Protein AF-A0A956Q5W4-F1 (afdb_monomer)

Structure (mmCIF, N/CA/C/O backbone):
data_AF-A0A956Q5W4-F1
#
_entry.id   AF-A0A956Q5W4-F1
#
loop_
_atom_site.group_PDB
_atom_site.id
_atom_site.type_symbol
_atom_site.label_atom_id
_atom_site.label_alt_id
_atom_site.label_comp_id
_atom_site.label_asym_id
_atom_site.label_entity_id
_atom_site.label_seq_id
_atom_site.pdbx_PDB_ins_code
_atom_site.Cartn_x
_atom_site.Cartn_y
_atom_site.Cartn_z
_atom_site.occupancy
_atom_site.B_iso_or_equiv
_atom_site.auth_seq_id
_atom_site.auth_comp_id
_at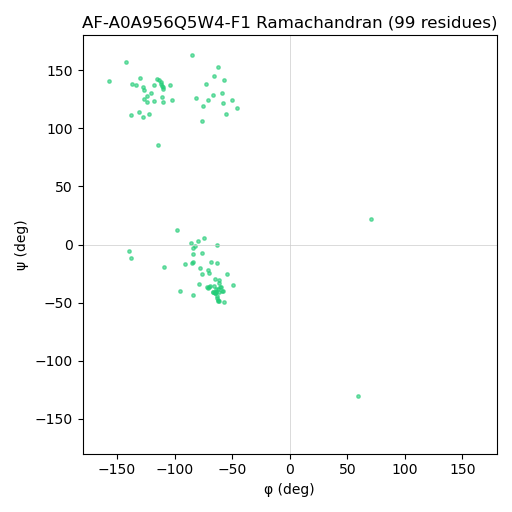om_site.auth_asym_id
_atom_site.auth_atom_id
_atom_site.pdbx_PDB_model_num
ATOM 1 N N . MET A 1 1 ? 9.945 -7.127 -24.267 1.00 42.34 1 MET A N 1
ATOM 2 C CA . MET A 1 1 ? 9.160 -8.320 -24.653 1.00 42.34 1 MET A 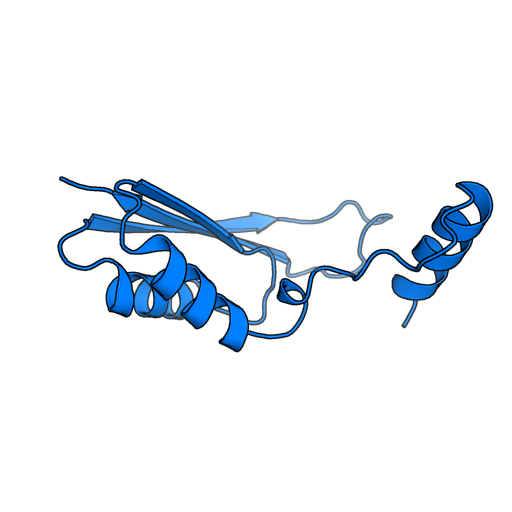CA 1
ATOM 3 C C . MET A 1 1 ? 10.026 -9.589 -24.632 1.00 42.34 1 MET A C 1
ATOM 5 O O . MET A 1 1 ? 10.207 -10.212 -25.664 1.00 42.34 1 MET A O 1
ATOM 9 N N . SER A 1 2 ? 10.632 -9.962 -23.493 1.00 47.44 2 SER A N 1
ATOM 10 C CA . SER A 1 2 ? 11.533 -11.143 -23.433 1.00 47.44 2 SER A CA 1
ATOM 11 C C . SER A 1 2 ? 11.381 -12.005 -22.170 1.00 47.44 2 SER A C 1
ATOM 13 O O . SER A 1 2 ? 12.019 -13.052 -22.078 1.00 47.44 2 SER A O 1
ATOM 15 N N . TYR A 1 3 ? 10.570 -11.585 -21.195 1.00 43.94 3 TYR A N 1
ATOM 16 C CA . TYR A 1 3 ? 10.336 -12.354 -19.970 1.00 43.94 3 TYR A CA 1
ATOM 17 C C . TYR A 1 3 ? 9.237 -13.414 -20.174 1.00 43.94 3 TYR A C 1
ATOM 19 O O . TYR A 1 3 ? 9.436 -14.578 -19.845 1.00 43.94 3 TYR A O 1
ATOM 27 N N . GLU A 1 4 ? 8.140 -13.040 -20.841 1.00 49.12 4 GLU A N 1
ATOM 28 C CA . GLU A 1 4 ? 6.979 -13.902 -21.130 1.00 49.12 4 GLU A CA 1
ATOM 29 C C . GLU A 1 4 ? 7.323 -15.139 -21.971 1.00 49.12 4 GLU A C 1
ATOM 31 O O . GLU A 1 4 ? 6.811 -16.229 -21.728 1.00 49.12 4 GLU A O 1
ATOM 36 N N . SER A 1 5 ? 8.243 -15.005 -22.930 1.00 52.91 5 SER A N 1
ATOM 37 C CA . SER A 1 5 ? 8.658 -16.118 -23.789 1.00 52.91 5 SER A CA 1
ATOM 38 C C . SER A 1 5 ? 9.472 -17.182 -23.049 1.00 52.91 5 SER A C 1
ATOM 40 O O . SER A 1 5 ? 9.460 -18.338 -23.461 1.00 52.91 5 SER A O 1
ATOM 42 N N . LYS A 1 6 ? 10.146 -16.832 -21.945 1.00 53.38 6 LYS A N 1
ATOM 43 C CA . LYS A 1 6 ? 10.941 -17.791 -21.159 1.00 53.38 6 LYS A CA 1
ATOM 44 C C . LYS A 1 6 ? 10.082 -18.669 -20.251 1.00 53.38 6 LYS A C 1
ATOM 46 O O . LYS A 1 6 ? 10.414 -19.834 -20.072 1.00 53.38 6 LYS A O 1
ATOM 51 N N . LEU A 1 7 ? 8.988 -18.131 -19.712 1.00 57.81 7 LEU A N 1
ATOM 52 C CA . LEU A 1 7 ? 8.059 -18.894 -18.870 1.00 57.81 7 LEU A CA 1
ATOM 53 C C . LEU A 1 7 ? 7.250 -19.897 -19.693 1.00 57.81 7 LEU A C 1
ATOM 55 O O . LEU A 1 7 ? 7.092 -21.034 -19.276 1.00 57.81 7 LEU A O 1
ATOM 59 N N . LYS A 1 8 ? 6.873 -19.530 -20.922 1.00 57.19 8 LYS A N 1
ATOM 60 C CA . LYS A 1 8 ? 6.122 -20.408 -21.828 1.00 57.19 8 LYS A CA 1
ATOM 61 C C . LYS A 1 8 ? 6.848 -21.724 -22.146 1.00 57.19 8 LYS A C 1
ATOM 63 O O . LYS A 1 8 ? 6.234 -22.781 -22.172 1.00 57.19 8 LYS A O 1
ATOM 68 N N . VAL A 1 9 ? 8.168 -21.656 -22.340 1.00 62.81 9 VAL A N 1
ATOM 69 C CA . VAL A 1 9 ? 9.015 -22.840 -22.571 1.00 62.81 9 VAL A CA 1
ATOM 70 C C . VAL A 1 9 ? 9.139 -23.693 -21.303 1.00 62.81 9 VAL A C 1
ATOM 72 O O . VAL A 1 9 ? 9.162 -24.917 -21.383 1.00 62.81 9 VAL A O 1
ATOM 75 N N . LEU A 1 10 ? 9.204 -23.065 -20.126 1.00 57.88 10 LEU A N 1
ATOM 76 C CA . LEU A 1 10 ? 9.218 -23.774 -18.843 1.00 57.88 10 LEU A CA 1
ATOM 77 C C . LEU A 1 10 ? 7.883 -24.485 -18.572 1.00 57.88 10 LEU A C 1
ATOM 79 O O . LEU A 1 10 ? 7.900 -25.634 -18.140 1.00 57.88 10 LEU A O 1
ATOM 83 N N . ASP A 1 11 ? 6.756 -23.848 -18.887 1.00 58.81 11 ASP A N 1
ATOM 84 C CA . ASP A 1 11 ? 5.417 -24.428 -18.735 1.00 58.81 11 ASP A CA 1
ATOM 85 C C . ASP A 1 11 ? 5.216 -25.654 -19.646 1.00 58.81 11 ASP A C 1
ATOM 87 O O . ASP A 1 1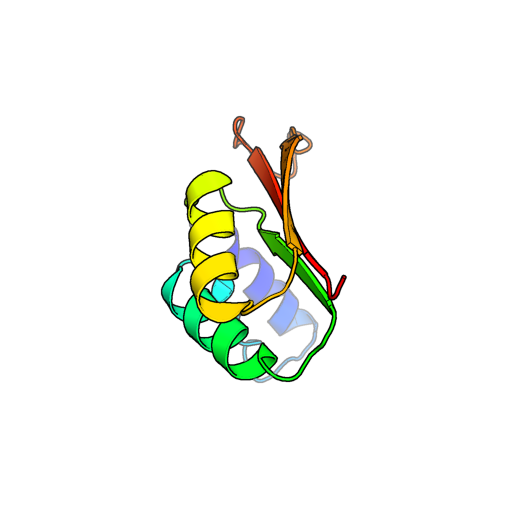1 ? 4.656 -26.664 -19.212 1.00 58.81 11 ASP A O 1
ATOM 91 N N . GLU A 1 12 ? 5.746 -25.612 -20.877 1.00 64.62 12 GLU A N 1
ATOM 92 C CA . GLU A 1 12 ? 5.761 -26.756 -21.804 1.00 64.62 12 GLU A CA 1
ATOM 93 C C . GLU A 1 12 ? 6.619 -27.919 -21.282 1.00 64.62 12 GLU A C 1
ATOM 95 O O . GLU A 1 12 ? 6.198 -29.075 -21.348 1.00 64.62 12 GLU A O 1
ATOM 100 N N . ILE A 1 13 ? 7.798 -27.633 -20.712 1.00 67.44 13 ILE A N 1
ATOM 101 C CA . ILE A 1 13 ? 8.683 -28.654 -20.120 1.00 67.44 13 ILE A CA 1
ATOM 102 C C . ILE A 1 13 ? 8.042 -29.303 -18.885 1.00 67.44 13 ILE A C 1
ATOM 104 O O . ILE A 1 13 ? 8.217 -30.499 -18.652 1.00 67.44 13 ILE A O 1
ATOM 108 N N . LEU A 1 14 ? 7.294 -28.529 -18.097 1.00 65.69 14 LEU A N 1
ATOM 109 C CA . LEU A 1 14 ? 6.612 -28.997 -16.888 1.00 65.69 14 LEU A CA 1
ATOM 110 C C . LEU A 1 14 ? 5.264 -29.684 -17.177 1.00 65.69 14 LEU A C 1
ATOM 112 O O . LEU A 1 14 ? 4.617 -30.164 -16.247 1.00 65.69 14 LEU A O 1
ATOM 116 N N . GLY A 1 15 ? 4.848 -29.771 -18.447 1.00 60.03 15 GLY A N 1
ATOM 117 C CA . GLY A 1 15 ? 3.630 -30.471 -18.863 1.00 60.03 15 GLY A CA 1
ATOM 118 C C . GLY A 1 15 ? 2.333 -29.771 -18.449 1.00 60.03 15 GLY A C 1
ATOM 119 O O . GLY A 1 15 ? 1.286 -30.417 -18.356 1.00 60.03 15 GLY A O 1
ATOM 120 N N . VAL A 1 16 ? 2.381 -28.463 -18.184 1.00 58.88 16 VAL A N 1
ATOM 121 C CA . VAL A 1 16 ? 1.207 -27.693 -17.770 1.00 58.88 16 VAL A CA 1
ATOM 122 C C . VAL A 1 16 ? 0.336 -27.437 -19.006 1.00 58.88 16 VAL A C 1
ATOM 124 O O . VAL A 1 16 ? 0.677 -26.634 -19.868 1.00 58.88 16 VAL A O 1
ATOM 127 N N . GLN A 1 17 ? -0.797 -28.140 -19.123 1.00 54.03 17 GLN A N 1
ATOM 128 C CA . GLN A 1 17 ? -1.689 -28.042 -20.296 1.00 54.03 17 GLN A CA 1
ATOM 129 C C . GLN A 1 17 ? -2.403 -26.687 -20.426 1.00 54.03 17 GLN A C 1
ATOM 131 O O . GLN A 1 17 ? -2.927 -26.360 -21.491 1.00 54.03 17 GLN A O 1
ATOM 136 N N . THR A 1 18 ? -2.405 -25.889 -19.360 1.00 53.31 18 THR A N 1
ATOM 137 C CA . THR A 1 18 ? -3.027 -24.568 -19.316 1.00 53.31 18 THR A CA 1
ATOM 138 C C . THR A 1 18 ? -1.956 -23.565 -18.902 1.00 53.31 18 THR A C 1
ATOM 140 O O . THR A 1 18 ? -1.395 -23.741 -17.822 1.00 53.31 18 THR A O 1
ATOM 143 N N . PRO A 1 19 ? -1.661 -22.518 -19.694 1.00 53.75 19 PRO A N 1
ATOM 144 C CA . PRO A 1 19 ? -0.745 -21.467 -19.264 1.00 53.75 19 PRO A CA 1
ATOM 145 C C . PRO A 1 19 ? -1.177 -20.976 -17.882 1.00 53.75 19 PRO A C 1
ATOM 147 O O . PRO A 1 19 ? -2.344 -20.606 -17.714 1.00 53.75 19 PRO A O 1
ATOM 150 N N . MET A 1 20 ? -0.285 -21.013 -16.887 1.00 49.91 20 MET A N 1
ATOM 151 C CA . MET A 1 20 ? -0.610 -20.432 -15.586 1.00 49.91 20 MET A CA 1
ATOM 152 C C . MET A 1 20 ? -0.954 -18.964 -15.833 1.00 49.91 20 MET A C 1
ATOM 154 O O . MET A 1 20 ? -0.152 -18.232 -16.414 1.00 49.91 20 MET A O 1
ATOM 158 N N . GLN A 1 21 ? -2.164 -18.541 -15.446 1.00 48.34 21 GLN A N 1
ATOM 159 C CA . GLN A 1 21 ? -2.532 -17.132 -15.519 1.00 48.34 21 GLN A CA 1
ATOM 160 C C . GLN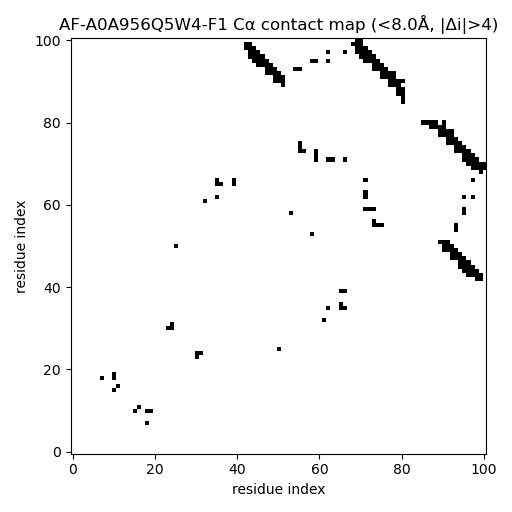 A 1 21 ? -1.488 -16.351 -14.727 1.00 48.34 21 GLN A C 1
ATOM 162 O O . GLN A 1 21 ? -1.361 -16.494 -13.511 1.00 48.34 21 GLN A O 1
ATOM 167 N N . THR A 1 22 ? -0.695 -15.559 -15.440 1.00 50.88 22 THR A N 1
ATOM 168 C CA . THR A 1 22 ?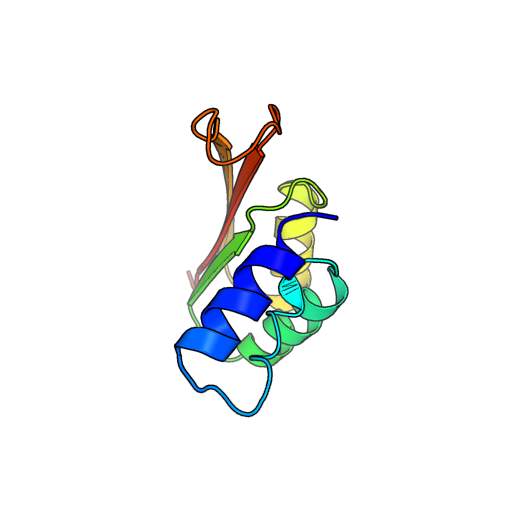 0.241 -14.631 -14.825 1.00 50.88 22 THR A CA 1
ATOM 169 C C . THR A 1 22 ? -0.557 -13.681 -13.947 1.00 50.88 22 THR A C 1
ATOM 171 O O . THR A 1 22 ? -1.552 -13.120 -14.404 1.00 50.88 22 THR A O 1
ATOM 174 N N . SER A 1 23 ? -0.123 -13.510 -12.699 1.00 46.00 23 SER A N 1
ATOM 175 C CA . SER A 1 23 ? -0.712 -12.571 -11.744 1.00 46.00 23 SER A CA 1
ATOM 176 C C . SER A 1 23 ? -0.963 -11.202 -12.401 1.00 46.00 23 SER A C 1
ATOM 178 O O . SER A 1 23 ? -0.020 -10.546 -12.864 1.00 46.00 23 SER A O 1
ATOM 180 N N . THR A 1 24 ? -2.230 -10.777 -12.468 1.00 49.16 24 THR A N 1
ATOM 181 C CA . THR A 1 24 ? -2.670 -9.512 -13.095 1.00 49.16 24 THR A CA 1
ATOM 182 C C . THR A 1 24 ? -2.107 -8.272 -12.395 1.00 49.16 24 THR A C 1
ATOM 184 O O . THR A 1 24 ? -1.983 -7.213 -13.010 1.00 49.16 24 THR A O 1
ATOM 187 N N . PHE A 1 25 ? -1.592 -8.437 -11.174 1.00 49.91 25 PHE A N 1
ATOM 188 C CA . PHE A 1 25 ? -0.900 -7.413 -10.385 1.00 49.91 25 PHE A CA 1
ATOM 189 C C . PHE A 1 25 ? 0.407 -6.885 -11.008 1.00 49.91 25 PHE A C 1
ATOM 191 O O . PHE A 1 25 ? 1.063 -6.016 -10.436 1.00 49.91 25 PHE A O 1
ATOM 198 N N . THR A 1 26 ? 0.815 -7.388 -12.176 1.00 49.50 26 THR A N 1
ATOM 199 C CA . THR A 1 26 ? 2.045 -6.945 -12.849 1.00 49.50 26 THR A CA 1
ATOM 200 C C . THR A 1 26 ? 1.878 -5.593 -13.567 1.00 49.50 26 THR A C 1
ATOM 202 O O . THR A 1 26 ? 2.879 -4.922 -13.829 1.00 49.50 26 THR A O 1
ATOM 205 N N . HIS A 1 27 ? 0.643 -5.160 -13.874 1.00 51.00 27 HIS A N 1
ATOM 206 C CA . HIS A 1 27 ? 0.422 -4.024 -14.786 1.00 51.00 27 HIS A CA 1
ATOM 207 C C . HIS A 1 27 ? -0.654 -3.001 -14.402 1.00 51.00 27 HIS A C 1
ATOM 209 O O . HIS A 1 27 ? -0.687 -1.949 -15.040 1.00 51.00 27 HIS A O 1
ATOM 215 N N . ALA A 1 28 ? -1.500 -3.267 -13.408 1.00 57.28 28 ALA A N 1
ATOM 216 C CA . ALA A 1 28 ? -2.662 -2.431 -13.112 1.00 57.28 28 ALA A CA 1
ATOM 217 C C . ALA A 1 28 ? -2.772 -2.134 -11.613 1.00 57.28 28 ALA A C 1
ATOM 219 O O . ALA A 1 28 ? -2.577 -3.013 -10.773 1.00 57.28 28 ALA A O 1
ATOM 220 N N . THR A 1 29 ? -3.080 -0.881 -11.284 1.00 64.56 29 THR A N 1
ATOM 221 C CA . THR A 1 29 ? -3.357 -0.440 -9.910 1.00 64.56 29 THR A CA 1
ATOM 222 C C . THR A 1 29 ? -4.817 -0.671 -9.530 1.00 64.56 29 THR A C 1
ATOM 224 O O . THR A 1 29 ? -5.156 -0.676 -8.353 1.00 64.56 29 THR A O 1
ATOM 227 N N . GLU A 1 30 ? -5.680 -0.899 -10.520 1.00 66.88 30 GLU A N 1
ATOM 228 C CA . GLU A 1 30 ? -7.108 -1.164 -10.359 1.00 66.88 30 GLU A CA 1
ATOM 229 C C . GLU A 1 30 ? -7.377 -2.412 -9.499 1.00 66.88 30 GLU A C 1
ATOM 231 O O . GLU A 1 30 ? -8.275 -2.398 -8.657 1.00 66.88 30 GLU A O 1
ATOM 236 N N . ASP A 1 31 ? -6.546 -3.453 -9.621 1.00 76.31 31 ASP A N 1
ATOM 237 C CA . ASP A 1 31 ? -6.684 -4.691 -8.840 1.00 76.31 31 ASP A CA 1
ATOM 238 C C . ASP A 1 31 ? -6.332 -4.492 -7.349 1.00 76.31 31 ASP A C 1
ATOM 240 O O . ASP A 1 31 ? -6.788 -5.254 -6.494 1.00 76.31 31 ASP A O 1
ATOM 244 N N . LEU A 1 32 ? -5.553 -3.454 -6.999 1.00 81.56 32 LEU A N 1
ATOM 245 C CA . LEU A 1 32 ? -5.228 -3.141 -5.599 1.00 81.56 32 LEU A CA 1
ATOM 246 C C . LEU A 1 32 ? -6.452 -2.638 -4.831 1.00 81.56 32 LEU A C 1
ATOM 248 O O . LEU A 1 32 ? -6.604 -2.979 -3.660 1.00 81.56 32 LEU A O 1
ATOM 252 N N . HIS A 1 33 ? -7.339 -1.879 -5.482 1.00 85.44 33 HIS A N 1
ATOM 253 C CA . HIS A 1 33 ? -8.583 -1.426 -4.857 1.00 85.44 33 HIS A CA 1
ATOM 254 C C . HIS A 1 33 ? -9.461 -2.621 -4.471 1.00 85.44 33 HIS A C 1
ATOM 256 O O . HIS A 1 33 ? -9.864 -2.740 -3.317 1.00 85.44 33 HIS A O 1
ATOM 262 N N . GLN A 1 34 ? -9.667 -3.558 -5.401 1.00 85.00 34 GLN A N 1
ATOM 263 C CA . GLN A 1 34 ? -10.463 -4.764 -5.149 1.00 85.00 34 GLN A CA 1
ATOM 264 C C . GLN A 1 34 ? -9.845 -5.646 -4.056 1.00 85.00 34 GLN A C 1
ATOM 266 O O . GLN A 1 34 ? -10.562 -6.205 -3.226 1.00 85.00 34 GLN A O 1
ATOM 271 N N . LEU A 1 35 ? -8.511 -5.753 -4.021 1.00 85.62 35 LEU A N 1
ATOM 272 C CA . LEU A 1 35 ? -7.806 -6.487 -2.971 1.00 85.62 35 LEU A CA 1
ATOM 273 C C . LEU A 1 35 ? -8.035 -5.857 -1.590 1.00 85.62 35 LEU A C 1
ATOM 275 O O . LEU A 1 35 ? -8.322 -6.575 -0.631 1.00 85.62 35 LEU A O 1
ATOM 279 N N . CYS A 1 36 ? -7.925 -4.532 -1.485 1.00 88.81 36 CYS A N 1
ATOM 280 C CA . CYS A 1 36 ? -8.171 -3.808 -0.241 1.00 88.81 36 CYS A CA 1
ATOM 281 C C . CYS A 1 36 ? -9.632 -3.930 0.220 1.00 88.81 36 CYS A C 1
ATOM 283 O O . CYS A 1 36 ? -9.872 -4.154 1.406 1.00 88.81 36 CYS A O 1
ATOM 285 N N . GLU A 1 37 ? -10.595 -3.862 -0.703 1.00 88.44 37 GLU A N 1
ATOM 286 C CA . GLU A 1 37 ? -12.016 -4.083 -0.410 1.00 88.44 37 GLU A CA 1
ATOM 287 C C . GLU A 1 37 ? -12.278 -5.504 0.109 1.00 88.44 37 GLU A C 1
ATOM 289 O O . GLU A 1 37 ? -12.907 -5.688 1.152 1.00 88.44 37 GLU A O 1
ATOM 294 N N . ALA A 1 38 ? -11.735 -6.525 -0.559 1.00 87.38 38 ALA A N 1
ATOM 295 C CA . ALA A 1 38 ? -11.887 -7.917 -0.136 1.00 87.38 38 ALA A CA 1
ATOM 296 C C . ALA A 1 38 ? -11.222 -8.203 1.225 1.00 87.38 38 ALA A C 1
ATOM 298 O O . ALA A 1 38 ? -11.684 -9.059 1.985 1.00 87.38 38 ALA A O 1
ATOM 299 N N . ALA A 1 39 ? -10.149 -7.479 1.555 1.00 87.25 39 ALA A N 1
ATOM 300 C CA . ALA A 1 39 ? -9.394 -7.635 2.793 1.00 87.25 39 ALA A CA 1
ATOM 301 C C . ALA A 1 39 ? -9.952 -6.828 3.982 1.00 87.25 39 ALA A C 1
ATOM 303 O O . ALA A 1 39 ? -9.383 -6.913 5.073 1.00 87.25 39 ALA A O 1
ATOM 304 N N . GLN A 1 40 ? -11.064 -6.092 3.831 1.00 86.56 40 GLN A N 1
ATOM 305 C CA . GLN A 1 40 ? -11.643 -5.222 4.874 1.00 86.56 40 GLN A CA 1
ATOM 306 C C . GLN A 1 40 ? -11.799 -5.887 6.249 1.00 86.56 40 GLN A C 1
ATOM 308 O O . GLN A 1 40 ? -11.587 -5.233 7.270 1.00 86.56 40 GLN A O 1
ATOM 313 N N . ASN A 1 41 ? -12.103 -7.186 6.292 1.00 86.50 41 ASN A N 1
ATOM 314 C CA . ASN A 1 41 ? -12.295 -7.938 7.538 1.00 86.50 41 ASN A CA 1
ATOM 315 C C . ASN A 1 41 ? -10.988 -8.463 8.164 1.00 86.50 41 ASN A C 1
ATOM 317 O O . ASN A 1 41 ? -11.003 -8.988 9.276 1.00 86.50 41 ASN A O 1
ATOM 321 N N . VAL A 1 42 ? -9.852 -8.351 7.472 1.00 89.00 42 VAL A N 1
ATOM 322 C CA . VAL A 1 42 ? -8.547 -8.787 7.983 1.00 89.00 42 VAL A CA 1
ATOM 323 C C . VAL A 1 42 ? -7.990 -7.692 8.900 1.00 89.00 42 VAL A C 1
ATOM 325 O O . VAL A 1 42 ? -7.899 -6.543 8.476 1.00 89.00 42 VAL A O 1
ATOM 328 N N . PRO A 1 43 ? -7.607 -7.986 10.153 1.00 86.12 43 PRO A N 1
ATOM 329 C CA . PRO A 1 43 ? -7.226 -6.948 11.113 1.00 86.12 43 PRO A CA 1
ATOM 330 C C . PRO A 1 43 ? -5.887 -6.276 10.785 1.00 86.12 43 PRO A C 1
ATOM 332 O O . PRO A 1 43 ? -5.766 -5.068 10.954 1.00 86.12 43 PRO A O 1
ATOM 335 N N . ASN A 1 44 ? -4.913 -7.040 10.281 1.00 90.50 44 ASN A N 1
ATOM 336 C CA . ASN A 1 44 ? -3.566 -6.559 9.974 1.00 90.50 44 ASN A CA 1
ATOM 337 C C . ASN A 1 44 ? -3.218 -6.843 8.516 1.00 90.50 44 ASN A C 1
ATOM 339 O O . ASN A 1 44 ? -3.320 -7.988 8.073 1.00 90.50 44 ASN A O 1
ATOM 343 N N . TRP A 1 45 ? -2.783 -5.824 7.781 1.00 93.38 45 TRP A N 1
ATOM 344 C CA . TRP A 1 45 ? -2.382 -5.945 6.381 1.00 93.38 45 TRP A CA 1
ATOM 345 C C . TRP A 1 45 ? -0.883 -5.737 6.238 1.00 93.38 45 TRP A C 1
ATOM 347 O O . TRP A 1 45 ? -0.311 -4.826 6.838 1.00 93.38 45 TRP A O 1
ATOM 357 N N . ILE A 1 46 ? -0.266 -6.573 5.405 1.00 91.06 46 ILE A N 1
ATOM 358 C CA . ILE A 1 46 ? 1.121 -6.443 4.968 1.00 91.06 46 ILE A CA 1
ATOM 359 C C . ILE A 1 46 ? 1.090 -6.497 3.448 1.00 91.06 46 ILE A C 1
ATOM 361 O O . ILE A 1 46 ? 0.803 -7.546 2.874 1.00 91.06 46 ILE A O 1
ATOM 365 N N . LEU A 1 47 ? 1.354 -5.366 2.804 1.00 89.56 47 LEU A N 1
ATOM 366 C CA . LEU A 1 47 ? 1.308 -5.240 1.355 1.00 89.56 47 LEU A CA 1
ATOM 367 C C . LEU A 1 47 ? 2.688 -4.878 0.822 1.00 89.56 47 LEU A C 1
ATOM 369 O O . LEU A 1 47 ? 3.264 -3.869 1.224 1.00 89.56 47 LEU A O 1
ATOM 373 N N . THR A 1 48 ? 3.209 -5.693 -0.092 1.00 87.88 48 THR A N 1
ATOM 374 C CA . THR A 1 48 ? 4.470 -5.440 -0.793 1.00 87.88 48 THR A CA 1
ATOM 375 C C . THR A 1 48 ? 4.201 -5.110 -2.258 1.00 87.88 48 THR A C 1
ATOM 377 O O . THR A 1 48 ? 3.399 -5.768 -2.918 1.00 87.88 48 THR A O 1
ATOM 380 N N . TYR A 1 49 ? 4.865 -4.080 -2.780 1.00 85.25 49 TYR A N 1
ATOM 381 C CA . TYR A 1 49 ? 4.723 -3.649 -4.169 1.00 85.25 49 TYR A CA 1
ATOM 382 C C . TYR A 1 49 ? 6.088 -3.295 -4.764 1.00 85.25 49 TYR A C 1
ATOM 384 O O . TYR A 1 49 ? 6.731 -2.329 -4.361 1.00 85.25 49 TYR A O 1
ATOM 392 N N . GLY A 1 50 ? 6.552 -4.103 -5.718 1.00 77.44 50 GLY A N 1
ATOM 393 C CA . GLY A 1 50 ? 7.906 -4.022 -6.286 1.00 77.44 50 GLY A CA 1
ATOM 394 C C . GLY A 1 50 ? 8.020 -3.268 -7.614 1.00 77.44 50 GLY A C 1
ATOM 395 O O . GLY A 1 50 ? 9.029 -3.408 -8.305 1.00 77.44 50 GLY A O 1
ATOM 396 N N . ASN A 1 51 ? 6.984 -2.536 -8.027 1.00 69.19 51 ASN A N 1
ATOM 397 C CA . ASN A 1 51 ? 6.927 -1.895 -9.339 1.00 69.19 51 ASN A CA 1
ATOM 398 C C . ASN A 1 51 ? 7.015 -0.364 -9.215 1.00 69.19 51 ASN A C 1
ATOM 400 O O . ASN A 1 51 ? 6.344 0.249 -8.392 1.00 69.19 51 ASN A O 1
ATOM 404 N N . HIS A 1 52 ? 7.811 0.2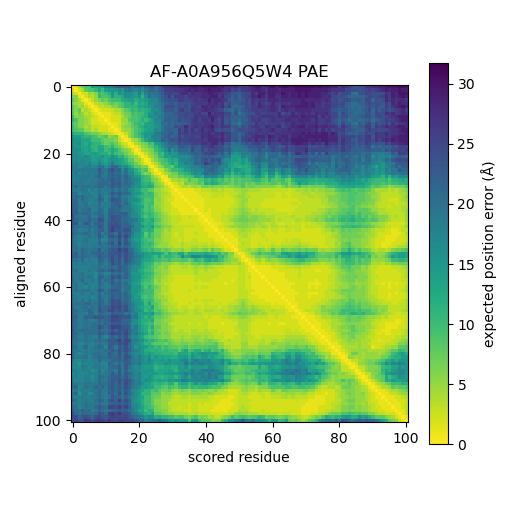63 -10.084 1.00 65.69 52 HIS A N 1
ATOM 405 C CA . HIS A 1 52 ? 8.091 1.707 -10.091 1.00 65.69 52 HIS A CA 1
ATOM 406 C C . HIS A 1 52 ? 6.916 2.561 -10.627 1.00 65.69 52 HIS A C 1
ATOM 408 O O . HIS A 1 52 ? 7.047 3.763 -10.843 1.00 65.69 52 HIS A O 1
ATOM 414 N N . GLN A 1 53 ? 5.763 1.954 -10.910 1.00 72.19 53 GLN A N 1
ATOM 415 C CA . GLN A 1 53 ? 4.585 2.676 -11.403 1.00 72.19 53 GLN A CA 1
ATOM 416 C C . GLN A 1 53 ? 3.857 3.464 -10.306 1.00 72.19 53 GLN A C 1
ATOM 418 O O . GLN A 1 53 ? 3.208 4.460 -10.610 1.00 72.19 53 GLN A O 1
ATOM 423 N N . LEU A 1 54 ? 3.978 3.044 -9.045 1.00 78.38 54 LEU A N 1
ATOM 424 C CA . LEU A 1 54 ? 3.384 3.714 -7.890 1.00 78.38 54 LEU A CA 1
ATOM 425 C C . LEU A 1 54 ? 4.483 4.271 -6.994 1.00 78.38 54 LEU A C 1
ATOM 427 O O . LEU A 1 54 ? 5.505 3.621 -6.785 1.00 78.38 54 LEU A O 1
ATOM 431 N N . THR A 1 55 ? 4.251 5.458 -6.441 1.00 87.06 55 THR A N 1
ATOM 432 C CA . THR A 1 55 ? 5.071 5.978 -5.346 1.00 87.06 55 THR A CA 1
ATOM 433 C C . THR A 1 55 ? 4.550 5.447 -4.012 1.00 87.06 55 THR A C 1
ATOM 435 O O . THR A 1 55 ? 3.413 4.970 -3.914 1.00 87.06 55 THR A O 1
ATOM 438 N N . LEU A 1 56 ? 5.372 5.543 -2.965 1.00 89.56 56 LEU A N 1
ATOM 439 C CA . LEU A 1 56 ? 4.962 5.150 -1.618 1.00 89.56 56 LEU A CA 1
ATOM 440 C C . LEU A 1 56 ? 3.727 5.933 -1.158 1.00 89.56 56 LEU A C 1
ATOM 442 O O . LEU A 1 56 ? 2.827 5.366 -0.548 1.00 89.56 56 LEU A O 1
ATOM 446 N N . GLU A 1 57 ? 3.676 7.226 -1.467 1.00 90.69 57 GLU A N 1
ATOM 447 C CA . GLU A 1 57 ? 2.613 8.136 -1.048 1.00 90.69 57 GLU A CA 1
ATOM 448 C C . GLU A 1 57 ? 1.266 7.725 -1.641 1.00 90.69 57 GLU A C 1
ATOM 450 O O . GLU A 1 57 ? 0.275 7.665 -0.915 1.00 90.69 57 GLU A O 1
ATOM 455 N N . HIS A 1 58 ? 1.236 7.382 -2.932 1.00 88.56 58 HIS A N 1
ATOM 456 C CA . HIS A 1 58 ? 0.022 6.893 -3.583 1.00 88.56 58 HIS A CA 1
ATOM 457 C C . HIS A 1 58 ? -0.436 5.554 -3.003 1.00 88.56 58 HIS A C 1
ATOM 459 O O . HIS A 1 58 ? -1.623 5.373 -2.746 1.00 88.56 58 HIS A O 1
ATOM 465 N N . LEU A 1 59 ? 0.494 4.631 -2.7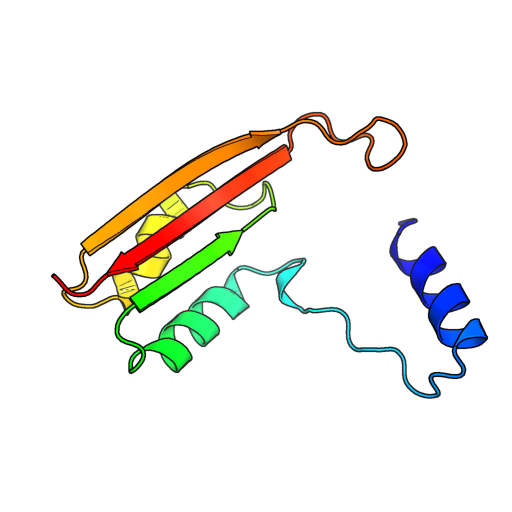44 1.00 89.31 59 LEU A N 1
ATOM 466 C CA . LEU A 1 59 ? 0.150 3.330 -2.175 1.00 89.31 59 LEU A CA 1
ATOM 467 C C . LEU A 1 59 ? -0.387 3.456 -0.741 1.00 89.31 59 LEU A C 1
ATOM 469 O O . LEU A 1 59 ? -1.361 2.802 -0.379 1.00 89.31 59 LEU A O 1
ATOM 473 N N . VAL A 1 60 ? 0.214 4.330 0.069 1.00 92.56 60 VAL A N 1
ATOM 474 C CA . VAL A 1 60 ? -0.270 4.641 1.421 1.00 92.56 60 VAL A CA 1
ATOM 475 C C . VAL A 1 60 ? -1.643 5.309 1.372 1.00 92.56 60 VAL A C 1
ATOM 477 O O . VAL A 1 60 ? -2.489 4.980 2.200 1.00 92.56 60 VAL A O 1
ATOM 480 N N . ALA A 1 61 ? -1.878 6.228 0.431 1.00 92.06 61 ALA A N 1
ATOM 481 C CA . ALA A 1 61 ? -3.181 6.866 0.254 1.00 92.06 61 ALA A CA 1
ATOM 482 C C . ALA A 1 61 ? -4.265 5.834 -0.090 1.00 92.06 61 ALA A C 1
ATOM 484 O O . ALA A 1 61 ? -5.274 5.780 0.605 1.00 92.06 61 ALA A O 1
ATOM 485 N N . LEU A 1 62 ? -3.999 4.953 -1.060 1.00 90.44 62 LEU A N 1
ATOM 486 C CA . LEU A 1 62 ? -4.908 3.871 -1.444 1.00 90.44 62 LEU A CA 1
ATOM 487 C C . LEU A 1 62 ? -5.234 2.977 -0.247 1.00 90.44 62 LEU A C 1
ATOM 489 O O . LEU A 1 62 ? -6.398 2.737 0.051 1.00 90.44 62 LEU A O 1
ATOM 493 N N . VAL A 1 63 ? -4.224 2.520 0.498 1.00 91.81 63 VAL A N 1
ATOM 494 C CA . VAL A 1 63 ? -4.471 1.674 1.674 1.00 91.81 63 VAL A CA 1
ATOM 495 C C . VAL A 1 63 ? -5.297 2.420 2.725 1.00 91.81 63 VAL A C 1
ATOM 497 O O . VAL A 1 63 ? -6.215 1.832 3.288 1.00 91.81 63 VAL A O 1
ATOM 500 N N . LYS A 1 64 ? -5.036 3.711 2.967 1.00 92.62 64 LYS A N 1
ATOM 501 C CA . LYS A 1 64 ? -5.805 4.524 3.925 1.00 92.62 64 LYS A CA 1
ATOM 502 C C . LYS A 1 64 ? -7.285 4.657 3.567 1.00 92.62 64 LYS A C 1
ATOM 504 O O . LYS A 1 64 ? -8.095 4.705 4.485 1.00 92.62 64 LYS A O 1
ATOM 509 N N . GLU A 1 65 ? -7.642 4.688 2.285 1.00 92.06 65 GLU A N 1
ATOM 510 C CA . GLU A 1 65 ? -9.047 4.754 1.850 1.00 92.06 65 GLU A CA 1
ATOM 511 C C . GLU A 1 65 ? -9.863 3.538 2.315 1.00 92.06 65 GLU A C 1
ATOM 513 O O . GLU A 1 65 ? -11.051 3.667 2.600 1.00 92.06 65 GLU A O 1
ATOM 518 N N . HIS A 1 66 ? -9.220 2.374 2.452 1.00 90.94 66 HIS A N 1
ATOM 519 C CA . HIS A 1 66 ? -9.884 1.107 2.797 1.00 90.94 66 HIS A CA 1
ATOM 520 C C . HIS A 1 66 ? -9.570 0.603 4.207 1.00 90.94 66 HIS A C 1
ATOM 522 O O . HIS A 1 66 ? -10.287 -0.239 4.748 1.00 90.94 66 HIS A O 1
ATOM 528 N N . ALA A 1 67 ? -8.490 1.088 4.817 1.00 89.06 67 ALA A N 1
ATOM 529 C CA . ALA A 1 67 ? -7.980 0.572 6.081 1.00 89.06 67 ALA A CA 1
ATOM 530 C C . ALA A 1 67 ? -8.795 1.011 7.314 1.00 89.06 67 ALA A C 1
ATOM 532 O O . ALA A 1 67 ? -8.552 0.478 8.399 1.00 89.06 67 ALA A O 1
ATOM 533 N N . GLY A 1 68 ? -9.779 1.906 7.176 1.00 88.19 68 GLY A N 1
ATOM 534 C CA . GLY A 1 68 ? -10.614 2.372 8.290 1.00 88.19 68 GLY A CA 1
ATOM 535 C C . GLY A 1 68 ? -9.780 3.035 9.392 1.00 88.19 68 GLY A C 1
ATOM 536 O O . GLY A 1 68 ? -8.918 3.858 9.101 1.00 88.19 68 GLY A O 1
ATOM 537 N N . ASP A 1 69 ? -9.992 2.632 10.648 1.00 90.50 69 ASP A N 1
ATOM 538 C CA . ASP A 1 69 ? -9.298 3.194 11.823 1.00 90.50 69 ASP A CA 1
ATOM 539 C C . ASP A 1 69 ? -7.872 2.645 12.041 1.00 90.50 69 ASP A C 1
ATOM 541 O O . ASP A 1 69 ? -7.208 2.973 13.028 1.00 90.50 69 ASP A O 1
ATOM 545 N N . ARG A 1 70 ? -7.376 1.786 11.142 1.00 92.56 70 ARG A N 1
ATOM 546 C CA . ARG A 1 70 ? -6.035 1.197 11.255 1.00 92.56 70 ARG A CA 1
ATOM 547 C C . ARG A 1 70 ? -4.949 2.258 11.117 1.00 92.56 70 ARG A C 1
ATOM 549 O O . ARG A 1 70 ? -5.008 3.156 10.276 1.00 92.56 70 ARG A O 1
ATOM 556 N N . THR A 1 71 ? -3.866 2.075 11.864 1.00 94.50 71 THR A N 1
ATOM 557 C CA . THR A 1 71 ? -2.645 2.858 11.659 1.00 94.50 71 THR A CA 1
ATOM 558 C C . THR A 1 71 ? -1.930 2.355 10.409 1.00 94.50 71 THR A C 1
ATOM 560 O O . THR A 1 71 ? -1.516 1.195 10.351 1.00 94.50 71 THR A O 1
ATOM 563 N N . VAL A 1 72 ? -1.769 3.232 9.413 1.00 95.00 72 VAL A N 1
ATOM 564 C CA . VAL A 1 72 ? -1.100 2.911 8.144 1.00 95.00 72 VAL A CA 1
ATOM 565 C C . VAL A 1 72 ? 0.322 3.466 8.121 1.00 95.00 72 VAL A C 1
ATOM 567 O O . VAL A 1 72 ? 0.522 4.674 8.265 1.00 95.00 72 VAL A O 1
ATOM 570 N N . VAL A 1 73 ? 1.307 2.595 7.889 1.00 95.06 73 VAL A N 1
ATOM 571 C CA . VAL A 1 73 ? 2.737 2.937 7.824 1.00 95.06 73 VAL A CA 1
ATOM 572 C C . VAL A 1 73 ? 3.331 2.435 6.515 1.00 95.06 73 VAL A C 1
ATOM 574 O O . VAL A 1 73 ? 3.117 1.288 6.134 1.00 95.06 73 VAL A O 1
ATOM 577 N N . GLY A 1 74 ? 4.091 3.289 5.832 1.00 93.50 74 GLY A N 1
ATOM 578 C CA . GLY A 1 74 ? 4.746 2.968 4.568 1.00 93.50 74 GLY A CA 1
ATOM 579 C C . GLY A 1 74 ? 6.270 2.978 4.675 1.00 93.50 74 GLY A C 1
ATOM 580 O O . GLY A 1 74 ? 6.845 3.843 5.331 1.00 93.50 74 GLY A O 1
ATOM 581 N N . PHE A 1 75 ? 6.922 2.054 3.976 1.00 92.50 75 PHE A N 1
ATOM 582 C CA . PHE A 1 75 ? 8.368 1.974 3.816 1.00 92.50 75 PHE A CA 1
ATOM 583 C C . PHE A 1 75 ? 8.714 1.819 2.341 1.00 92.50 75 PHE A C 1
ATOM 585 O O . PHE A 1 75 ? 8.036 1.112 1.601 1.00 92.50 75 PHE A O 1
ATOM 592 N N . ALA A 1 76 ? 9.813 2.439 1.925 1.00 90.25 76 ALA A N 1
ATOM 593 C CA . ALA A 1 76 ? 10.356 2.270 0.591 1.00 90.25 76 ALA A CA 1
ATOM 594 C C . ALA A 1 76 ? 11.829 1.884 0.668 1.00 90.25 76 ALA A C 1
ATOM 596 O O . ALA A 1 76 ? 12.605 2.481 1.417 1.00 90.25 76 ALA A O 1
ATOM 597 N N . LYS A 1 77 ? 12.226 0.903 -0.139 1.00 87.00 77 LYS A N 1
ATOM 598 C CA . LYS A 1 77 ? 13.609 0.456 -0.247 1.00 87.00 77 LYS A CA 1
ATOM 599 C C . LYS A 1 77 ? 14.019 0.380 -1.705 1.00 87.00 77 LYS A C 1
ATOM 601 O O . LYS A 1 77 ? 13.528 -0.449 -2.465 1.00 87.00 77 LYS A O 1
ATOM 606 N N . SER A 1 78 ? 14.961 1.230 -2.087 1.00 83.88 78 SER A N 1
ATOM 607 C CA . SER A 1 78 ? 15.604 1.129 -3.392 1.00 83.88 78 SER A CA 1
ATOM 608 C C . SER A 1 78 ? 16.553 -0.062 -3.407 1.00 83.88 7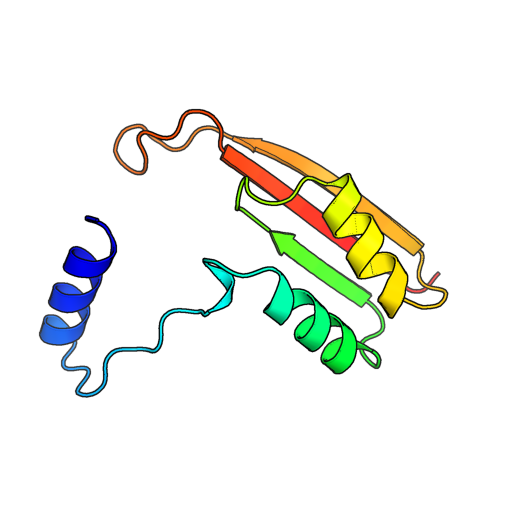8 SER A C 1
ATOM 610 O O . SER A 1 78 ? 17.303 -0.286 -2.453 1.00 83.88 78 SER A O 1
ATOM 612 N N . TYR A 1 79 ? 16.551 -0.813 -4.501 1.00 77.38 79 TYR A N 1
ATOM 613 C CA . TYR A 1 79 ? 17.445 -1.948 -4.667 1.00 77.38 79 TYR A CA 1
ATOM 614 C C . TYR A 1 79 ? 17.943 -2.062 -6.106 1.00 77.38 79 TYR A C 1
ATOM 616 O O . TYR A 1 79 ? 17.351 -1.565 -7.067 1.00 77.38 79 TYR A O 1
ATOM 624 N N . LYS A 1 80 ? 19.086 -2.727 -6.253 1.00 75.88 80 LYS A N 1
ATOM 625 C CA . LYS A 1 80 ? 19.661 -3.055 -7.553 1.00 75.88 80 LYS A CA 1
ATOM 626 C C . LYS A 1 80 ? 19.532 -4.552 -7.746 1.00 75.88 80 LYS A C 1
ATOM 628 O O . LYS A 1 80 ? 20.026 -5.320 -6.923 1.00 75.88 80 LYS A O 1
ATOM 633 N N . HIS A 1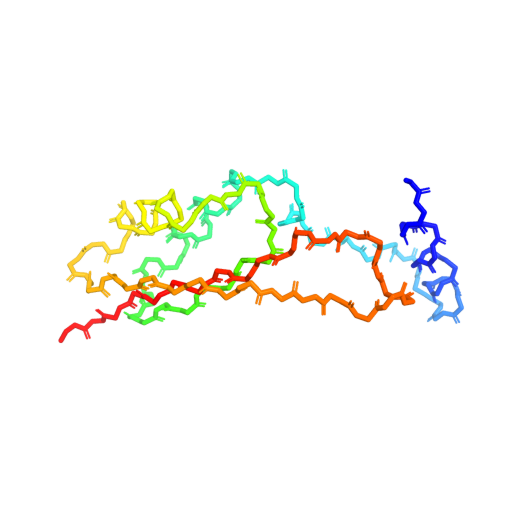 81 ? 18.871 -4.961 -8.822 1.00 73.81 81 HIS A N 1
ATOM 634 C CA . HIS A 1 81 ? 18.962 -6.346 -9.253 1.00 73.81 81 HIS A CA 1
ATOM 635 C C . HIS A 1 81 ? 20.408 -6.677 -9.624 1.00 73.81 81 HIS A C 1
ATOM 637 O O . HIS A 1 81 ? 21.176 -5.814 -10.059 1.00 73.81 81 HIS A O 1
ATOM 643 N N . LEU A 1 82 ? 20.765 -7.951 -9.488 1.00 74.62 82 LEU A N 1
ATOM 644 C CA . LEU A 1 82 ? 21.969 -8.467 -10.122 1.00 74.62 82 LEU A CA 1
ATOM 645 C C . LEU A 1 82 ? 21.871 -8.222 -11.634 1.00 74.62 82 LEU A C 1
ATOM 647 O O . LEU A 1 82 ? 20.802 -8.382 -12.225 1.00 74.62 82 LEU A O 1
ATOM 651 N N . SER A 1 83 ? 22.993 -7.871 -12.259 1.00 68.50 83 SER A N 1
ATOM 652 C CA . SER A 1 83 ? 23.074 -7.478 -13.676 1.00 68.50 83 SER A CA 1
ATOM 653 C C . SER A 1 83 ? 22.495 -8.508 -14.655 1.00 68.50 83 SER A C 1
ATOM 655 O O . SER A 1 83 ? 22.040 -8.144 -15.735 1.00 68.50 83 SER A O 1
ATOM 657 N N . HIS A 1 84 ? 22.469 -9.785 -14.270 1.00 71.62 84 HIS A N 1
ATOM 658 C CA . HIS A 1 84 ? 21.922 -10.887 -15.065 1.00 71.62 84 HIS A CA 1
ATOM 659 C C . HIS A 1 84 ? 20.394 -11.053 -14.930 1.00 71.62 84 HIS A C 1
ATOM 661 O O . HIS A 1 84 ? 19.788 -11.754 -15.736 1.00 71.62 84 HIS A O 1
ATOM 667 N N . VAL A 1 85 ? 19.772 -10.432 -13.919 1.00 65.19 85 VAL A N 1
ATOM 668 C CA . VAL A 1 85 ? 18.337 -10.563 -13.598 1.00 65.19 85 VAL A CA 1
ATOM 669 C C . VAL A 1 85 ? 17.524 -9.430 -14.223 1.00 65.19 85 VAL A C 1
ATOM 671 O O . VAL A 1 85 ? 16.437 -9.665 -14.744 1.00 65.19 85 VAL A O 1
ATOM 674 N N . SER A 1 86 ? 18.042 -8.201 -14.205 1.00 65.81 86 SER A N 1
ATOM 675 C CA . SER A 1 86 ? 17.370 -7.049 -14.809 1.00 65.81 86 SER A CA 1
ATOM 676 C C . SER A 1 86 ? 18.372 -5.954 -15.155 1.00 65.81 86 SER A C 1
ATOM 678 O O . SER A 1 86 ? 19.279 -5.663 -14.379 1.00 65.81 86 SER A O 1
ATOM 680 N N . GLN A 1 87 ? 18.174 -5.310 -16.307 1.00 66.44 87 GLN A N 1
ATOM 681 C CA . GLN A 1 87 ? 18.929 -4.115 -16.701 1.00 66.44 87 GLN A CA 1
ATOM 682 C C . GLN A 1 87 ? 18.337 -2.821 -16.114 1.00 66.44 87 GLN A C 1
ATOM 684 O O . GLN A 1 87 ? 18.897 -1.744 -16.314 1.00 66.44 87 GLN A O 1
ATOM 689 N N . ARG A 1 88 ? 17.207 -2.893 -15.392 1.00 66.50 88 ARG A N 1
ATOM 690 C CA . ARG A 1 88 ? 16.603 -1.718 -14.750 1.00 66.50 88 ARG A CA 1
ATOM 691 C C . ARG A 1 88 ? 17.457 -1.267 -13.568 1.00 66.50 88 ARG A C 1
ATOM 693 O O . ARG A 1 88 ? 17.724 -2.034 -12.644 1.00 66.50 88 ARG A O 1
ATOM 700 N N . THR A 1 89 ? 17.855 -0.000 -13.594 1.00 64.12 89 THR A N 1
ATOM 701 C CA . THR A 1 89 ? 18.714 0.633 -12.579 1.00 64.12 89 THR A CA 1
ATOM 702 C C . THR A 1 89 ? 17.928 1.283 -11.443 1.00 64.12 89 THR A C 1
ATOM 704 O O . THR A 1 89 ? 18.494 1.537 -10.381 1.00 64.12 89 THR A O 1
ATOM 707 N N . GLN A 1 90 ? 16.634 1.521 -11.652 1.00 68.19 90 GLN A N 1
ATOM 708 C CA . GLN A 1 90 ? 15.710 2.112 -10.691 1.00 68.19 90 GLN A CA 1
ATOM 709 C C . GLN A 1 90 ? 14.661 1.063 -10.323 1.00 68.19 90 GLN A C 1
ATOM 711 O O . GLN A 1 90 ? 13.611 0.973 -10.954 1.00 68.19 90 GLN A O 1
ATOM 716 N N . ASN A 1 91 ? 14.981 0.225 -9.335 1.00 75.12 91 ASN A N 1
ATOM 717 C CA . ASN A 1 91 ? 14.002 -0.671 -8.726 1.00 75.12 91 ASN A CA 1
ATOM 718 C C . ASN A 1 91 ? 13.764 -0.216 -7.294 1.00 75.12 91 ASN A C 1
ATOM 720 O O . ASN A 1 91 ? 14.692 0.177 -6.579 1.00 75.12 91 ASN A O 1
ATOM 724 N N . GLN A 1 92 ? 12.505 -0.264 -6.899 1.00 82.44 92 GLN A N 1
ATOM 725 C CA . GLN A 1 92 ? 12.055 0.129 -5.584 1.00 82.44 92 GLN A CA 1
ATOM 726 C C . GLN A 1 92 ? 11.055 -0.910 -5.115 1.00 82.44 92 GLN A C 1
ATOM 728 O O . GLN A 1 92 ? 10.230 -1.387 -5.891 1.00 82.44 92 GLN A O 1
ATOM 733 N N . GLU A 1 93 ? 11.168 -1.272 -3.849 1.00 85.12 93 GLU A N 1
ATOM 734 C CA . GLU A 1 93 ? 10.184 -2.087 -3.167 1.00 85.12 93 GLU A CA 1
ATOM 735 C C . GLU A 1 93 ? 9.480 -1.220 -2.139 1.00 85.12 93 GLU A C 1
ATOM 737 O O . GLU A 1 93 ? 10.122 -0.536 -1.337 1.00 85.12 93 GLU A O 1
ATOM 742 N N . LEU A 1 94 ? 8.159 -1.213 -2.214 1.00 89.69 94 LEU A N 1
ATOM 743 C CA . LEU A 1 94 ? 7.282 -0.525 -1.292 1.00 89.69 94 LEU A CA 1
ATOM 744 C C . LEU A 1 94 ? 6.670 -1.561 -0.361 1.00 89.69 94 LEU A C 1
ATOM 746 O O . LEU A 1 94 ? 6.258 -2.634 -0.796 1.00 89.69 94 LEU A O 1
ATOM 750 N N . LEU A 1 95 ? 6.604 -1.229 0.917 1.00 91.62 95 LEU A N 1
ATOM 751 C CA . LEU A 1 95 ? 5.940 -2.016 1.940 1.00 91.62 95 LEU A CA 1
ATOM 752 C C . LEU A 1 95 ? 4.952 -1.101 2.652 1.00 91.62 95 LEU A C 1
ATOM 754 O O . LEU A 1 95 ? 5.350 -0.061 3.170 1.00 91.62 95 LEU A O 1
ATOM 758 N N . VAL A 1 96 ? 3.686 -1.491 2.707 1.00 93.06 96 VAL A N 1
ATOM 759 C CA . VAL A 1 96 ? 2.662 -0.790 3.481 1.00 93.06 96 VAL A CA 1
ATOM 760 C C . VAL A 1 96 ? 2.067 -1.743 4.503 1.00 93.06 96 VAL A C 1
ATOM 762 O O . VAL A 1 96 ? 1.694 -2.872 4.186 1.00 93.06 96 VAL A O 1
ATOM 765 N N . LEU A 1 97 ? 2.004 -1.276 5.744 1.00 93.88 97 LEU A N 1
ATOM 766 C CA . LEU A 1 97 ? 1.387 -1.959 6.868 1.00 93.88 97 LEU A CA 1
ATOM 767 C C . LEU A 1 97 ? 0.116 -1.207 7.252 1.00 93.88 97 LEU A C 1
ATOM 769 O O . LEU A 1 97 ? 0.164 0.013 7.384 1.00 93.88 97 LEU A O 1
ATOM 773 N N . ALA A 1 98 ? -0.985 -1.921 7.474 1.00 94.56 98 ALA A N 1
ATOM 774 C CA . ALA A 1 98 ? -2.173 -1.378 8.131 1.00 94.56 98 ALA A CA 1
ATOM 775 C C . ALA A 1 98 ? -2.467 -2.230 9.364 1.00 94.56 98 ALA A C 1
ATOM 777 O O . ALA A 1 98 ? -2.785 -3.409 9.228 1.00 94.56 98 ALA A O 1
ATOM 778 N N . LEU A 1 99 ? -2.303 -1.662 10.555 1.00 92.12 99 LEU A N 1
ATOM 779 C CA . LEU A 1 99 ? -2.376 -2.396 11.819 1.00 92.12 99 LEU A CA 1
ATOM 780 C C . LEU A 1 99 ? -3.518 -1.856 12.677 1.00 92.12 99 LEU A C 1
ATOM 782 O O . LEU A 1 99 ? -3.683 -0.638 12.789 1.00 92.12 99 LEU A O 1
ATOM 786 N N . ASN A 1 100 ? -4.280 -2.752 13.304 1.00 85.19 100 ASN A N 1
ATOM 787 C CA . ASN A 1 100 ? -5.170 -2.351 14.392 1.00 85.19 100 ASN A CA 1
ATOM 788 C C . ASN A 1 100 ? -4.314 -1.877 15.576 1.00 85.19 100 ASN A C 1
ATOM 790 O O . ASN A 1 100 ? -3.357 -2.559 15.954 1.00 85.19 100 ASN A O 1
ATOM 794 N N . GLY A 1 101 ? -4.634 -0.686 16.089 1.00 63.12 101 GLY A N 1
ATOM 795 C CA . GLY A 1 101 ? -3.999 -0.104 17.276 1.00 63.12 101 GLY A CA 1
ATOM 796 C C . GLY A 1 101 ? -4.375 -0.814 18.568 1.00 63.12 101 GLY A C 1
ATOM 797 O O . GLY A 1 101 ? -5.413 -1.515 18.583 1.00 63.12 101 GLY A O 1
#

Mean predicted aligned error: 11.74 Å

Solvent-accessible surface area (backbone atoms only — not comparable to full-atom values): 6287 Å² total; per-residue (Å²): 143,69,66,70,68,56,52,54,55,51,37,59,75,70,65,50,92,58,82,76,80,71,70,70,77,80,81,48,71,71,61,54,54,55,52,42,60,74,42,58,84,53,70,66,46,82,46,77,46,70,53,79,88,58,54,63,67,57,53,47,50,56,48,54,76,51,47,66,90,34,53,72,48,71,47,77,46,78,49,72,59,57,77,91,78,37,87,61,79,79,37,37,37,30,39,39,36,33,34,66,126

Foldseek 3Di:
DPPVVVVVVVCVVVVPPDRDPDPPLPDDPVVVLVVLQVCLPPAKDKDKDWDPPDDQVRVQVSNVVRLPPWDKDKDKDWDDDDVVPDPDPTIMMMIMMTHDD

pLDDT: mean 75.47, std 15.94, range [42.34, 95.06]

Radius of gyration: 16.67 Å; Cα contacts (8 Å, |Δi|>4): 116; chains: 1; bounding box: 35×39×42 Å

Secondary structure (DSSP, 8-state):
--SHHHHHHHHHHTT-SS-----GGGT-SHHHHHHHHHTTT-S-EEEEE--TTS-HHHHHHHHHHHSTTSEEEEEEEEE---TTT---S-EEEEEEEEE--

Sequence (101 aa):
MSYESKLKVLDEILGVQTPMQTSTFTHATEDLHQLCEAAQNVPNWILTYGNHQLTLEHLVALVKEHAGDRTVVGFAKSYKHLSHVSQRTQNQELLVLALNG

Nearest PDB structures (foldseek):
  7r2y-assembly1_C  TM=4.796E-01  e=1.086E+00  Synechocystis sp. PCC 6803
  1mog-assembly1_A  TM=3.380E-01  e=1.415E+00  Halobacterium salinarum
  3rty-assembly4_H  TM=3.039E-01  e=1.240E+00  Drosophila melanogaster
  2vx9-assembly1_A  TM=4.293E-01  e=4.370E+00  Halobacterium salinarum R1
  2vxa-assembly1_A  TM=3.525E-01  e=2.406E+00  Halorhodospira halophila